Protein AF-A0A5K1EZD5-F1 (afdb_monomer_lite)

InterPro domains:
  IPR003656 Zinc finger, BED-type [PF02892] (12-42)
  IPR036236 Zinc finger C2H2 superfamily [SSF57667] (1-48)
  IPR053031 Cuticle-associated protein [PTHR34396] (10-104)

Radius of gyration: 23.56 Å; chains: 1; bounding box: 47×41×68 Å

Secondary structure (DSSP, 8-state):
-TTEEEEEETTEEEEEETTT--EEE--TTS-THHHHHHHHHHHHHHHHHS--EEEEEEEEETTEEEEEEEE--HHHHHHHHHHHHHHTT--GGGGGSTTHHHHHHHHHHS-----S--

Organism: NCBI:txid210225

Structure (mmCIF, N/CA/C/O backbone):
data_AF-A0A5K1EZD5-F1
#
_entry.id   AF-A0A5K1EZD5-F1
#
loop_
_atom_site.group_PDB
_atom_site.id
_atom_site.type_symbol
_atom_site.label_atom_id
_atom_site.label_alt_id
_atom_site.label_comp_id
_atom_site.label_asym_id
_atom_site.label_entity_id
_atom_site.label_seq_id
_atom_site.pdbx_PDB_ins_code
_atom_site.Cartn_x
_atom_site.Cartn_y
_atom_site.Cartn_z
_atom_site.occupancy
_atom_site.B_iso_or_equiv
_atom_site.auth_seq_id
_atom_site.auth_comp_id
_atom_site.auth_asym_id
_atom_site.auth_atom_id
_atom_site.pdbx_PDB_model_num
ATOM 1 N N . TRP A 1 1 ? -12.831 4.870 18.045 1.00 70.62 1 TRP A N 1
ATOM 2 C CA . TRP A 1 1 ? -13.999 3.973 17.934 1.00 70.62 1 TRP A CA 1
ATOM 3 C C . TRP A 1 1 ? -14.515 3.810 16.503 1.00 70.62 1 TRP A C 1
ATOM 5 O O . TRP A 1 1 ? -15.002 2.733 16.210 1.00 70.62 1 TRP A O 1
ATOM 15 N N . ILE A 1 2 ? -14.369 4.789 15.596 1.00 82.75 2 ILE A N 1
ATOM 16 C CA . ILE A 1 2 ? -14.853 4.701 14.196 1.00 82.75 2 ILE A CA 1
ATOM 17 C C . ILE A 1 2 ? -14.247 3.511 13.421 1.00 82.75 2 ILE A C 1
ATOM 19 O O . ILE A 1 2 ? -14.937 2.861 12.637 1.00 82.75 2 ILE A O 1
ATOM 23 N N . ASP A 1 3 ? -12.980 3.184 13.672 1.00 84.81 3 ASP A N 1
ATOM 24 C CA . ASP A 1 3 ? -12.241 2.095 13.010 1.00 84.81 3 ASP A CA 1
ATOM 25 C C . ASP A 1 3 ? -12.536 0.688 13.551 1.00 84.81 3 ASP A C 1
ATOM 27 O O . ASP A 1 3 ? -11.929 -0.290 13.108 1.00 84.81 3 ASP A O 1
ATOM 31 N N . PHE A 1 4 ? -13.458 0.572 14.507 1.00 87.25 4 PHE A N 1
ATOM 32 C CA . PHE A 1 4 ? -13.809 -0.691 15.145 1.00 87.25 4 PHE A CA 1
ATOM 33 C C . PHE A 1 4 ? -15.283 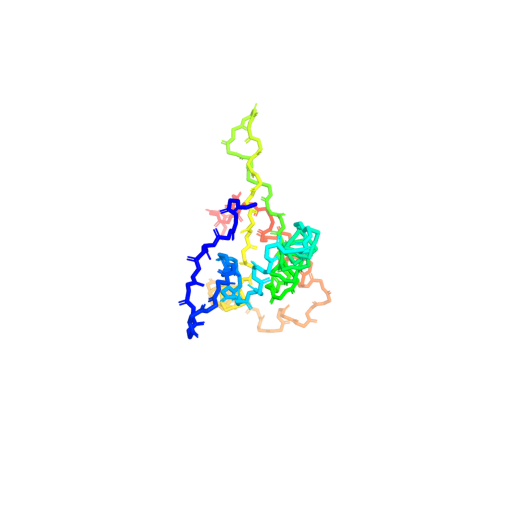-1.027 14.946 1.00 87.25 4 PHE A C 1
ATOM 35 O O . PHE A 1 4 ? -16.134 -0.147 14.827 1.00 87.25 4 PHE A O 1
ATOM 42 N N . ILE A 1 5 ? -15.573 -2.323 14.897 1.00 88.88 5 ILE A N 1
ATOM 43 C CA . ILE A 1 5 ? -16.920 -2.888 14.863 1.00 88.88 5 ILE A CA 1
ATOM 44 C C . ILE A 1 5 ? -17.085 -3.701 16.143 1.00 88.88 5 ILE A C 1
ATOM 46 O O . ILE A 1 5 ? -16.272 -4.585 16.408 1.00 88.88 5 ILE A O 1
ATOM 50 N N . LEU A 1 6 ? -18.113 -3.405 16.936 1.00 87.44 6 LEU A N 1
ATOM 51 C CA . LEU A 1 6 ? -18.455 -4.219 18.101 1.00 87.44 6 LEU A CA 1
ATOM 52 C C . LEU A 1 6 ? -18.990 -5.572 17.633 1.00 87.44 6 LEU A C 1
ATOM 54 O O . LEU A 1 6 ? -19.884 -5.640 16.791 1.00 87.44 6 LEU A O 1
ATOM 58 N N . VAL A 1 7 ? -18.404 -6.642 18.153 1.00 88.06 7 VAL A N 1
ATOM 59 C CA . VAL A 1 7 ? -18.796 -8.019 17.875 1.00 88.06 7 VAL A CA 1
ATOM 60 C C . VAL A 1 7 ? -18.866 -8.782 19.189 1.00 88.06 7 VAL A C 1
ATOM 62 O O . VAL A 1 7 ? -17.894 -8.822 19.938 1.00 88.06 7 VAL A O 1
ATOM 65 N N . THR A 1 8 ? -20.000 -9.414 19.463 1.00 85.56 8 THR A N 1
ATOM 66 C CA . THR A 1 8 ? -20.150 -10.284 20.631 1.00 85.56 8 THR A CA 1
ATOM 67 C C . THR A 1 8 ? -19.740 -11.700 20.241 1.00 85.56 8 THR A C 1
ATOM 69 O O . THR A 1 8 ? -20.201 -12.244 19.235 1.00 85.56 8 THR A O 1
ATOM 72 N N . TYR A 1 9 ? -18.844 -12.310 21.011 1.00 81.12 9 TYR A N 1
ATOM 73 C CA . TYR A 1 9 ? -18.380 -13.674 20.781 1.00 81.12 9 TYR A CA 1
ATOM 74 C C . TYR A 1 9 ? -18.376 -14.443 22.097 1.00 81.12 9 TYR A C 1
ATOM 76 O O . TYR A 1 9 ? -17.743 -14.024 23.057 1.00 81.12 9 TYR A O 1
ATOM 84 N N . LYS A 1 10 ? -19.090 -15.577 22.135 1.00 81.62 10 LYS A N 1
ATOM 85 C CA . LYS A 1 10 ? -19.241 -16.426 23.334 1.00 81.62 10 LYS A CA 1
ATOM 86 C C . LYS A 1 10 ? -19.734 -15.682 24.593 1.00 81.62 10 LYS A C 1
ATOM 88 O O . LYS A 1 10 ? -19.427 -16.093 25.702 1.00 81.62 10 LYS A O 1
ATOM 93 N N . GLY A 1 11 ? -20.533 -14.628 24.416 1.00 80.88 11 GLY A N 1
ATOM 94 C CA . GLY A 1 11 ? -21.096 -13.840 25.520 1.00 80.88 11 GLY A CA 1
ATOM 95 C C . GLY A 1 11 ? -20.203 -12.700 26.020 1.00 80.88 11 GLY A C 1
ATOM 96 O O . GLY A 1 11 ? -20.604 -11.997 26.938 1.00 80.88 11 GLY A O 1
ATOM 97 N N . GLU A 1 12 ? -19.036 -12.488 25.407 1.00 82.00 12 GLU A N 1
ATOM 98 C CA . GLU A 1 12 ? -18.137 -11.368 25.697 1.00 82.00 12 GLU A CA 1
ATOM 99 C C . GLU A 1 12 ? -18.087 -10.394 24.510 1.00 82.00 12 GLU A C 1
ATOM 101 O O . GLU A 1 12 ? -18.133 -10.809 23.345 1.00 82.00 12 GLU A O 1
ATOM 106 N N . ASP A 1 13 ? -17.977 -9.096 24.796 1.00 84.62 13 ASP A N 1
ATOM 107 C CA . ASP A 1 13 ? -17.913 -8.050 23.775 1.00 84.62 13 ASP A CA 1
ATOM 108 C C . ASP A 1 13 ? -16.475 -7.781 23.314 1.00 84.62 13 ASP A C 1
ATOM 110 O O . ASP A 1 13 ? -15.555 -7.525 24.096 1.00 84.62 13 ASP A O 1
ATOM 114 N N . PHE A 1 14 ? -16.282 -7.793 21.998 1.00 86.81 14 PHE A N 1
ATOM 115 C CA . PHE A 1 14 ? -15.010 -7.525 21.339 1.00 86.81 14 PHE A CA 1
ATOM 116 C C . PHE A 1 14 ? -15.132 -6.352 20.368 1.00 86.81 14 PHE A C 1
ATOM 118 O O . PHE A 1 14 ? -16.161 -6.122 19.739 1.00 86.81 14 PHE A O 1
ATOM 125 N N . ALA A 1 15 ? -14.031 -5.639 20.177 1.00 88.75 15 ALA A N 1
ATOM 126 C CA . ALA A 1 15 ? -13.839 -4.663 19.120 1.00 88.75 15 ALA A CA 1
ATOM 127 C C . ALA A 1 15 ? -13.057 -5.309 17.968 1.00 88.75 15 ALA A C 1
ATOM 129 O O . ALA A 1 15 ? -11.867 -5.596 18.083 1.00 88.75 15 ALA A O 1
ATOM 130 N N . LYS A 1 16 ? -13.714 -5.530 16.830 1.00 89.62 16 LYS A N 1
ATOM 131 C CA . LYS A 1 16 ? -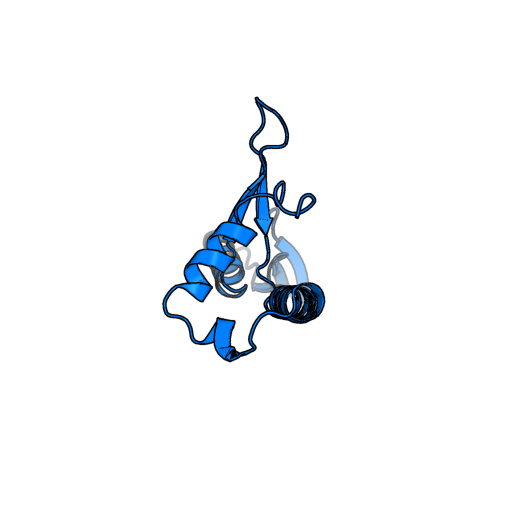13.080 -5.993 15.593 1.00 89.62 16 LYS A CA 1
ATOM 132 C C . LYS A 1 16 ? -12.516 -4.810 14.810 1.00 89.62 16 LYS A C 1
ATOM 134 O O . LYS A 1 16 ? -13.256 -3.891 14.466 1.00 89.62 16 LYS A O 1
ATOM 139 N N . CYS A 1 17 ? -11.224 -4.833 14.503 1.00 90.38 17 CYS A N 1
ATOM 140 C CA . CYS A 1 17 ? -10.571 -3.813 13.685 1.00 90.38 17 CYS A CA 1
ATOM 141 C C . CYS A 1 17 ? -11.020 -3.906 12.220 1.00 90.38 17 CYS A C 1
ATOM 143 O O . CYS A 1 17 ? -10.994 -4.987 11.631 1.00 90.38 17 CYS A O 1
ATOM 145 N N . LYS A 1 18 ? -11.386 -2.776 11.603 1.00 89.31 18 LYS A N 1
ATOM 146 C CA . LYS A 1 18 ? -11.755 -2.717 10.175 1.00 89.31 18 LYS A CA 1
ATOM 147 C C . LYS A 1 18 ? -10.561 -2.900 9.230 1.00 89.31 18 LYS A C 1
ATOM 149 O O . LYS A 1 18 ? -10.757 -3.337 8.103 1.00 89.31 18 LYS A O 1
ATOM 154 N N . HIS A 1 19 ? -9.347 -2.593 9.692 1.00 86.50 19 HIS A N 1
ATOM 155 C CA . HIS A 1 19 ? -8.133 -2.572 8.863 1.00 86.50 19 HIS A CA 1
ATOM 156 C C . HIS A 1 19 ? -7.455 -3.939 8.748 1.00 86.50 19 HIS A C 1
ATOM 158 O O . HIS A 1 19 ? -7.088 -4.352 7.655 1.00 86.50 19 HIS A O 1
ATOM 164 N N . CYS A 1 20 ? -7.307 -4.660 9.863 1.00 86.50 20 CYS A N 1
ATOM 165 C CA . CYS A 1 20 ? -6.681 -5.990 9.878 1.00 86.50 20 CYS A CA 1
ATOM 166 C C . CYS A 1 20 ? -7.652 -7.134 10.203 1.00 86.50 20 CYS A C 1
ATOM 168 O O . CYS A 1 20 ? -7.270 -8.297 10.122 1.00 86.50 20 CYS A O 1
ATOM 170 N N . GLY A 1 21 ? -8.891 -6.834 10.606 1.00 86.19 21 GLY A N 1
ATOM 171 C CA . GLY A 1 21 ? -9.877 -7.847 10.990 1.00 86.19 21 GLY A CA 1
ATOM 172 C C . GLY A 1 21 ? -9.665 -8.477 12.373 1.00 86.19 21 GLY A C 1
ATOM 173 O O . GLY A 1 21 ? -10.472 -9.322 12.767 1.00 86.19 21 GLY A O 1
ATOM 174 N N . GLU A 1 22 ? -8.625 -8.078 13.113 1.00 87.19 22 GLU A N 1
ATOM 175 C CA . GLU A 1 22 ? -8.297 -8.621 14.436 1.00 87.19 22 GLU A CA 1
ATOM 176 C C . GLU A 1 22 ? -9.369 -8.271 15.478 1.00 87.19 22 GLU A C 1
ATOM 178 O O . GLU A 1 22 ? -9.909 -7.162 15.487 1.00 87.19 22 GLU A O 1
ATOM 183 N N . ARG A 1 23 ? -9.690 -9.232 16.354 1.00 88.38 23 ARG A N 1
ATOM 184 C CA . ARG A 1 23 ? -10.649 -9.066 17.455 1.00 88.38 23 ARG A CA 1
ATOM 185 C C . ARG A 1 23 ? -9.894 -8.707 18.725 1.00 88.38 23 ARG A C 1
ATOM 187 O O . ARG A 1 23 ? -9.102 -9.505 19.214 1.00 88.38 23 ARG A O 1
ATOM 194 N N . LEU A 1 24 ? -10.172 -7.531 19.263 1.00 86.75 24 LEU A N 1
ATOM 195 C CA . LEU A 1 24 ? -9.581 -7.041 20.498 1.00 86.75 24 LEU A CA 1
ATOM 196 C C . LEU A 1 24 ? -10.637 -7.052 21.603 1.00 86.75 24 LEU A C 1
ATOM 198 O O . LEU A 1 24 ? -11.794 -6.730 21.348 1.00 86.75 24 LEU A O 1
ATOM 202 N N . ASN A 1 25 ? -10.268 -7.434 22.822 1.00 82.00 25 ASN A N 1
ATOM 203 C CA . ASN A 1 25 ? -11.221 -7.524 23.929 1.00 82.00 25 ASN A CA 1
ATOM 204 C C . ASN A 1 25 ? -11.683 -6.123 24.362 1.00 82.00 25 ASN A C 1
ATOM 206 O O . ASN A 1 25 ? -10.876 -5.334 24.849 1.00 82.00 25 ASN A O 1
ATOM 210 N N . ALA A 1 26 ? -12.974 -5.819 24.219 1.00 70.31 26 ALA A N 1
ATOM 211 C CA . ALA A 1 26 ? -13.562 -4.536 24.593 1.00 70.31 26 ALA A CA 1
ATOM 212 C C . ALA A 1 26 ? -14.006 -4.523 26.063 1.00 70.31 26 ALA A C 1
ATOM 214 O O . ALA A 1 26 ? -15.128 -4.135 26.373 1.00 70.31 26 ALA A O 1
ATOM 215 N N . SER A 1 27 ? -13.118 -4.931 26.976 1.00 66.06 27 SER A N 1
ATOM 216 C CA . SER A 1 27 ? -13.404 -4.887 28.409 1.00 66.06 27 SER A CA 1
ATOM 217 C C . SER A 1 27 ? -13.719 -3.453 28.840 1.00 66.06 27 SER A C 1
ATOM 219 O O . SER A 1 27 ? -12.887 -2.551 28.727 1.00 66.06 27 SER A O 1
ATOM 221 N N . SER A 1 28 ? -14.930 -3.254 29.354 1.00 60.09 28 SER A N 1
ATOM 222 C CA . SER A 1 28 ? -15.490 -1.972 29.790 1.00 60.09 28 SER A CA 1
ATOM 223 C C . SER A 1 28 ? -14.751 -1.331 30.976 1.00 60.09 28 SER A C 1
ATOM 225 O O . SER A 1 28 ? -14.996 -0.166 31.282 1.00 60.09 28 SER A O 1
ATOM 227 N N . GLY A 1 29 ? -13.822 -2.055 31.618 1.00 59.50 29 GLY A N 1
ATOM 228 C CA . GLY A 1 29 ? -13.013 -1.574 32.745 1.00 59.50 29 GLY A CA 1
ATOM 229 C C . GLY A 1 29 ? -11.655 -0.962 32.375 1.00 59.50 29 GLY A C 1
ATOM 230 O O . GLY A 1 29 ? -11.058 -0.270 33.197 1.00 59.50 29 GLY A O 1
ATOM 231 N N . HIS A 1 30 ? -11.157 -1.172 31.152 1.00 54.88 30 HIS A N 1
ATOM 232 C CA . HIS A 1 30 ? -9.871 -0.632 30.706 1.00 54.88 30 HIS A CA 1
ATOM 233 C C . HIS A 1 30 ? -10.081 0.390 29.587 1.00 54.88 30 HIS A C 1
ATOM 235 O O . HIS A 1 30 ? -10.735 0.118 28.586 1.00 54.88 30 HIS A O 1
ATOM 241 N N . GLY A 1 31 ? -9.524 1.593 29.760 1.00 61.84 31 GLY A N 1
ATOM 242 C CA . GLY A 1 31 ? -9.704 2.701 28.820 1.00 61.84 31 GLY A CA 1
ATOM 243 C C . GLY A 1 31 ? -9.308 2.382 27.368 1.00 61.84 31 GLY A C 1
ATOM 244 O O . GLY A 1 31 ? -8.624 1.409 27.059 1.00 61.84 31 GLY A O 1
ATOM 245 N N . THR A 1 32 ? -9.669 3.277 26.448 1.00 71.31 32 THR A N 1
ATOM 246 C CA . THR A 1 32 ? -9.520 3.120 24.983 1.00 71.31 32 THR A CA 1
ATOM 247 C C . THR A 1 32 ? -8.073 3.119 24.459 1.00 71.31 32 THR A C 1
ATOM 249 O O . THR A 1 32 ? -7.838 3.038 23.249 1.00 71.31 32 THR A O 1
ATOM 252 N N . SER A 1 33 ? -7.089 3.200 25.360 1.00 79.12 33 SER A N 1
ATOM 253 C CA . SER A 1 33 ? -5.657 3.303 25.056 1.00 79.12 33 SER A CA 1
ATOM 254 C C . SER A 1 33 ? -5.151 2.130 24.211 1.00 79.12 33 SER A C 1
ATOM 256 O O . SER A 1 33 ? -4.436 2.337 23.226 1.00 79.12 33 SER A O 1
ATOM 258 N N . TYR A 1 34 ? -5.575 0.901 24.528 1.00 83.31 34 TYR A N 1
ATOM 259 C CA . TYR A 1 34 ? -5.101 -0.283 23.811 1.00 83.31 34 TYR A CA 1
ATOM 260 C C . TYR A 1 34 ? -5.596 -0.301 22.350 1.00 83.31 34 TYR A C 1
ATOM 262 O O . TYR A 1 34 ? -4.818 -0.610 21.446 1.00 83.31 34 TYR A O 1
ATOM 270 N N . LEU A 1 35 ? -6.850 0.106 22.097 1.00 86.19 35 LEU A N 1
ATOM 271 C CA . LEU A 1 35 ? -7.414 0.196 20.744 1.00 86.19 35 LEU A CA 1
ATOM 272 C C . LEU A 1 35 ? -6.680 1.260 19.924 1.00 86.19 35 LEU A C 1
ATOM 274 O O . LEU A 1 35 ? -6.359 1.052 18.755 1.00 86.19 35 LEU A O 1
ATOM 278 N N . SER A 1 36 ? -6.391 2.404 20.549 1.00 84.69 36 SER A N 1
ATOM 279 C CA . SER A 1 36 ? -5.665 3.505 19.912 1.00 84.69 36 SER A CA 1
ATOM 280 C C . SER A 1 36 ? -4.246 3.088 19.514 1.00 84.69 36 SER A C 1
ATOM 282 O O . SER A 1 36 ? -3.813 3.326 18.383 1.00 84.69 36 SER A O 1
ATOM 284 N N . ARG A 1 37 ? -3.530 2.385 20.405 1.00 87.75 37 ARG A N 1
ATOM 285 C CA . ARG A 1 37 ? -2.207 1.820 20.100 1.00 87.75 37 ARG A CA 1
ATOM 286 C C . ARG A 1 37 ? -2.279 0.800 18.965 1.00 87.75 37 ARG A C 1
ATOM 288 O O . ARG A 1 37 ? -1.418 0.829 18.084 1.00 87.75 37 ARG A O 1
ATOM 295 N N . HIS A 1 38 ? -3.300 -0.057 18.969 1.00 89.81 38 HIS A N 1
ATOM 296 C CA . HIS A 1 38 ? -3.517 -1.014 17.892 1.00 89.81 38 HIS A CA 1
ATOM 297 C C . HIS A 1 38 ? -3.673 -0.303 16.543 1.00 89.81 38 HIS A C 1
ATOM 299 O O . HIS A 1 38 ? -2.945 -0.652 15.625 1.00 89.81 38 HIS A O 1
ATOM 305 N N . ILE A 1 39 ? -4.527 0.725 16.418 1.00 88.62 39 ILE A N 1
ATOM 306 C CA . ILE A 1 39 ? -4.707 1.459 15.146 1.00 88.62 39 ILE A CA 1
ATOM 307 C C . ILE A 1 39 ? -3.369 1.988 14.621 1.00 88.62 39 ILE A C 1
ATOM 309 O O . ILE A 1 39 ? -3.032 1.761 13.459 1.00 88.62 39 ILE A O 1
ATOM 313 N N . LYS A 1 40 ? -2.587 2.663 15.475 1.00 87.38 40 LYS A N 1
ATOM 314 C CA . LYS A 1 40 ? -1.297 3.247 15.072 1.00 87.38 40 LYS A CA 1
ATOM 315 C C . LYS A 1 40 ? -0.339 2.187 14.529 1.00 87.38 40 LYS A C 1
ATOM 317 O O . LYS A 1 40 ? 0.280 2.384 13.485 1.00 87.38 40 LYS A O 1
ATOM 322 N N . SER A 1 41 ? -0.230 1.055 15.223 1.00 86.44 41 SER A N 1
ATOM 323 C CA . SER A 1 41 ? 0.639 -0.043 14.797 1.00 86.44 41 SER A CA 1
ATOM 324 C C . SER A 1 41 ? 0.091 -0.774 13.571 1.00 86.44 41 SER A C 1
ATOM 326 O O . SER A 1 41 ? 0.865 -1.099 12.680 1.00 86.44 41 SER A O 1
ATOM 328 N N . CYS A 1 42 ? -1.220 -0.994 13.502 1.00 86.62 42 CYS A N 1
ATOM 329 C CA . CYS A 1 42 ? -1.908 -1.685 12.416 1.00 86.62 42 CYS A CA 1
ATOM 330 C C . CYS A 1 42 ? -1.766 -0.932 11.087 1.00 86.62 42 CYS A C 1
ATOM 332 O O . CYS A 1 42 ? -1.369 -1.525 10.088 1.00 86.62 42 CYS A O 1
ATOM 334 N N . LEU A 1 43 ? -1.985 0.387 11.088 1.00 83.31 43 LEU A N 1
ATOM 335 C CA . LEU A 1 43 ? -1.787 1.233 9.907 1.00 83.31 43 LEU A CA 1
ATOM 336 C C . LEU A 1 43 ? -0.320 1.257 9.468 1.00 83.31 43 LEU A C 1
ATOM 338 O O . LEU A 1 43 ? -0.028 1.065 8.291 1.00 83.31 43 LEU A O 1
ATOM 342 N N . SER A 1 44 ? 0.610 1.432 10.412 1.00 79.88 44 SER A N 1
ATOM 343 C CA . SER A 1 44 ? 2.048 1.389 10.114 1.00 79.88 44 SER A CA 1
ATOM 344 C C . SER A 1 44 ? 2.458 0.040 9.518 1.00 79.88 44 SER A C 1
ATOM 346 O O . SER A 1 44 ? 3.191 -0.023 8.531 1.00 79.88 44 SER A O 1
ATOM 348 N N . ARG A 1 45 ? 1.925 -1.056 10.062 1.00 79.06 45 ARG A N 1
ATOM 349 C CA . ARG A 1 45 ? 2.164 -2.406 9.564 1.00 79.06 45 ARG A CA 1
ATOM 350 C C . ARG A 1 45 ? 1.587 -2.596 8.159 1.00 79.06 45 ARG A C 1
ATOM 352 O O . ARG A 1 45 ? 2.315 -3.049 7.294 1.00 79.06 45 ARG A O 1
ATOM 359 N N . GLN A 1 46 ? 0.367 -2.142 7.877 1.00 71.81 46 GLN A N 1
ATOM 360 C CA . GLN A 1 46 ? -0.222 -2.174 6.528 1.00 71.81 46 GLN A CA 1
ATOM 361 C C . GLN A 1 46 ? 0.575 -1.370 5.487 1.00 71.81 46 GLN A C 1
ATOM 363 O O . GLN A 1 46 ? 0.700 -1.791 4.334 1.00 71.81 46 GLN A O 1
ATOM 368 N N . ILE A 1 47 ? 1.135 -0.225 5.886 1.00 67.69 47 ILE A N 1
ATOM 369 C CA . ILE A 1 47 ? 2.003 0.586 5.021 1.00 67.69 47 ILE A CA 1
ATOM 370 C C . ILE A 1 47 ? 3.291 -0.179 4.686 1.00 67.69 47 ILE A C 1
ATOM 372 O O . ILE A 1 47 ? 3.706 -0.190 3.530 1.00 67.69 47 ILE A O 1
ATOM 376 N N . ASN A 1 48 ? 3.893 -0.847 5.673 1.00 62.84 48 ASN A N 1
ATOM 377 C CA . ASN A 1 48 ? 5.168 -1.550 5.509 1.00 62.84 48 ASN A CA 1
ATOM 378 C C . ASN A 1 48 ? 5.032 -2.954 4.889 1.00 62.84 48 ASN A C 1
ATOM 380 O O . ASN A 1 48 ? 5.902 -3.380 4.135 1.00 62.84 48 ASN A O 1
ATOM 384 N N . GLU A 1 49 ? 3.942 -3.676 5.161 1.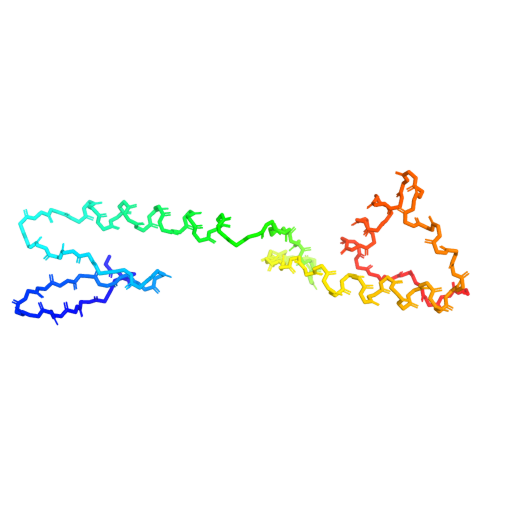00 62.00 49 GLU A N 1
ATOM 385 C CA . GLU A 1 49 ? 3.675 -5.013 4.608 1.00 62.00 49 GLU A CA 1
ATOM 386 C C . GLU A 1 49 ? 3.358 -4.968 3.109 1.00 62.00 49 GLU A C 1
ATOM 388 O O . GLU A 1 49 ? 3.587 -5.933 2.377 1.00 62.00 49 GLU A O 1
ATOM 393 N N . GLY A 1 50 ? 2.867 -3.832 2.614 1.00 55.09 50 GLY A N 1
ATOM 394 C CA . GLY A 1 50 ? 2.642 -3.617 1.196 1.00 55.09 50 GLY A CA 1
ATOM 395 C C . GLY A 1 50 ? 3.824 -2.930 0.532 1.00 55.09 50 GLY A C 1
ATOM 396 O O . GLY A 1 50 ? 3.702 -1.732 0.315 1.00 55.09 50 GLY A O 1
ATOM 397 N N . LYS A 1 51 ? 4.882 -3.697 0.205 1.00 55.94 51 LYS A N 1
ATOM 398 C CA . LYS A 1 51 ? 5.917 -3.492 -0.846 1.00 55.94 51 LYS A CA 1
ATOM 399 C C . LYS A 1 51 ? 6.150 -2.045 -1.313 1.00 55.94 51 LYS A C 1
ATOM 401 O O . LYS A 1 51 ? 5.211 -1.425 -1.790 1.00 55.94 51 LYS A O 1
ATOM 406 N N . GLN A 1 52 ? 7.415 -1.594 -1.325 1.00 52.97 52 GLN A N 1
ATOM 407 C CA . GLN A 1 52 ? 7.904 -0.315 -1.887 1.00 52.97 52 GLN A CA 1
ATOM 408 C C . GLN A 1 52 ? 6.890 0.385 -2.812 1.00 52.97 52 GLN A C 1
ATOM 410 O O . GLN A 1 52 ? 6.735 0.031 -3.982 1.00 52.97 52 GLN A O 1
ATOM 415 N N . ARG A 1 53 ? 6.172 1.363 -2.255 1.00 54.72 53 ARG A N 1
ATOM 416 C CA . ARG A 1 53 ? 5.211 2.190 -2.984 1.00 54.72 53 ARG A CA 1
ATOM 417 C C . ARG A 1 53 ? 5.930 3.468 -3.377 1.00 54.72 53 ARG A C 1
ATOM 419 O O . ARG A 1 53 ? 6.376 4.207 -2.502 1.00 54.72 53 ARG A O 1
ATOM 426 N N . THR A 1 54 ? 6.071 3.714 -4.673 1.00 53.81 54 THR A N 1
ATOM 427 C CA . THR A 1 54 ? 6.593 4.994 -5.150 1.00 53.81 54 THR A CA 1
ATOM 428 C C . THR A 1 54 ? 5.451 5.999 -5.102 1.00 53.81 54 THR A C 1
ATOM 430 O O . THR A 1 54 ? 4.391 5.780 -5.689 1.00 53.81 54 THR A O 1
ATOM 433 N N . LEU A 1 55 ? 5.645 7.089 -4.364 1.00 52.84 55 LEU A N 1
ATOM 434 C CA . LEU A 1 55 ? 4.725 8.221 -4.379 1.00 52.84 55 LEU A CA 1
ATOM 435 C C . LEU A 1 55 ? 4.863 8.904 -5.743 1.00 52.84 55 LEU A C 1
ATOM 437 O O . LEU A 1 55 ? 5.916 9.466 -6.035 1.00 52.84 55 LEU A O 1
ATOM 441 N N . ALA A 1 56 ? 3.830 8.823 -6.582 1.00 54.31 56 ALA A N 1
ATOM 442 C CA . ALA A 1 56 ? 3.796 9.542 -7.847 1.00 54.31 56 ALA A CA 1
ATOM 443 C C . ALA A 1 56 ? 2.937 10.795 -7.675 1.00 54.31 56 ALA A C 1
ATOM 445 O O . ALA A 1 56 ? 1.760 10.722 -7.301 1.00 54.31 56 ALA A O 1
ATOM 446 N N . LEU A 1 57 ? 3.536 11.953 -7.935 1.00 49.31 57 LEU A N 1
ATOM 447 C CA . LEU A 1 57 ? 2.820 13.216 -7.966 1.00 49.31 57 LEU A CA 1
ATOM 448 C C . LEU A 1 57 ? 2.197 13.361 -9.356 1.00 49.31 57 LEU A C 1
ATOM 450 O O . LEU A 1 57 ? 2.897 13.640 -10.324 1.00 49.31 57 LEU A O 1
ATOM 454 N N . ALA A 1 58 ? 0.891 13.132 -9.460 1.00 51.34 58 ALA A N 1
ATOM 455 C CA . ALA A 1 58 ? 0.159 13.386 -10.689 1.00 51.34 58 ALA A CA 1
ATOM 456 C C . ALA A 1 58 ? -0.314 14.845 -10.658 1.00 51.34 58 ALA A C 1
ATOM 458 O O . ALA A 1 58 ? -1.254 15.198 -9.935 1.00 51.34 58 ALA A O 1
ATOM 459 N N . VAL A 1 59 ? 0.382 15.703 -11.404 1.00 50.81 59 VAL A N 1
ATOM 460 C CA . VAL A 1 59 ? -0.068 17.068 -11.695 1.00 50.81 59 VAL A CA 1
ATOM 461 C C . VAL A 1 59 ? -0.994 16.965 -12.898 1.00 50.81 59 VAL A C 1
ATOM 463 O O . VAL A 1 59 ? -0.526 16.838 -14.024 1.00 50.81 59 VAL A O 1
ATOM 466 N N . ASN A 1 60 ? -2.301 16.945 -12.647 1.00 53.59 60 ASN A N 1
ATOM 467 C CA . ASN A 1 60 ? -3.296 16.914 -13.722 1.00 53.59 60 ASN A CA 1
ATOM 468 C C . ASN A 1 60 ? -3.747 18.330 -14.136 1.00 53.59 60 ASN A C 1
ATOM 470 O O . ASN A 1 60 ? -4.321 18.473 -15.203 1.00 53.59 60 ASN A O 1
ATOM 474 N N . ASP A 1 61 ? -3.429 19.369 -13.350 1.00 47.22 61 ASP A N 1
ATOM 475 C CA . ASP A 1 61 ? -3.788 20.770 -13.625 1.00 47.22 61 ASP A CA 1
ATOM 476 C C . ASP A 1 61 ? -2.811 21.737 -12.911 1.00 47.22 61 ASP A C 1
ATOM 478 O O . ASP A 1 61 ? -2.289 21.374 -11.846 1.00 47.22 61 ASP A O 1
ATOM 482 N N . PRO A 1 62 ? -2.580 22.972 -13.414 1.00 50.66 62 PRO A N 1
ATOM 483 C CA . PRO A 1 62 ? -1.713 23.996 -12.807 1.00 50.66 62 PRO A CA 1
ATOM 484 C C . PRO A 1 62 ? -2.289 24.619 -11.513 1.00 50.66 62 PRO A C 1
ATOM 486 O O . PRO A 1 62 ? -2.302 25.833 -11.328 1.00 50.66 62 PRO A O 1
ATOM 489 N N . GLY A 1 63 ? -2.751 23.782 -10.585 1.00 55.12 63 GLY A N 1
ATOM 490 C CA . GLY A 1 63 ? -3.283 24.202 -9.286 1.00 55.12 63 GLY A CA 1
ATOM 491 C C . GLY A 1 63 ? -3.638 23.065 -8.323 1.00 55.12 63 GLY A C 1
ATOM 492 O O . GLY A 1 63 ? -3.811 23.321 -7.134 1.00 55.12 63 GLY A O 1
ATOM 493 N N . ALA A 1 64 ? -3.701 21.811 -8.787 1.00 48.03 64 ALA A N 1
ATOM 494 C CA . ALA A 1 64 ? -4.028 20.660 -7.947 1.00 48.03 64 ALA A CA 1
ATOM 495 C C . ALA A 1 64 ? -3.042 19.509 -8.191 1.00 48.03 64 ALA A C 1
ATOM 497 O O . ALA A 1 64 ? -3.189 18.705 -9.113 1.00 48.03 64 ALA A O 1
ATOM 498 N N . ALA A 1 65 ? -2.019 19.419 -7.340 1.00 52.59 65 ALA A N 1
ATOM 499 C CA . ALA A 1 65 ? -1.150 18.252 -7.298 1.00 52.59 65 ALA A CA 1
ATOM 500 C C . ALA A 1 65 ? -1.866 17.130 -6.533 1.00 52.59 65 ALA A C 1
ATOM 502 O O . ALA A 1 65 ? -2.040 17.199 -5.316 1.00 52.59 65 ALA A O 1
ATOM 503 N N . SER A 1 66 ? -2.296 16.093 -7.250 1.00 49.66 66 SER A N 1
ATOM 504 C CA . SER A 1 66 ? -2.866 14.892 -6.639 1.00 49.66 66 SER A CA 1
ATOM 505 C C . SER A 1 66 ? -1.752 13.877 -6.380 1.00 49.66 66 SER A C 1
ATOM 507 O O . SER A 1 66 ? -1.046 13.452 -7.296 1.00 49.66 66 SER A O 1
ATOM 509 N N . VAL A 1 67 ? -1.549 13.499 -5.116 1.00 53.19 67 VAL A N 1
ATOM 510 C CA . VAL A 1 67 ? -0.596 12.440 -4.752 1.00 53.19 67 VAL A CA 1
ATOM 511 C C . VAL A 1 67 ? -1.302 11.103 -4.929 1.00 53.19 67 VAL A C 1
ATOM 513 O O . VAL A 1 67 ? -2.226 10.787 -4.180 1.00 53.19 67 VAL A O 1
ATOM 516 N N . SER A 1 68 ? -0.870 10.311 -5.908 1.00 54.84 68 SER A N 1
ATOM 517 C CA . SER A 1 68 ? -1.385 8.957 -6.106 1.00 54.84 68 SER A CA 1
ATOM 518 C C . SER A 1 68 ? -0.338 7.932 -5.671 1.00 54.84 68 SER A C 1
ATOM 520 O O . SER A 1 68 ? 0.851 8.028 -5.982 1.00 54.84 68 SER A O 1
ATOM 522 N N . ILE A 1 69 ? -0.778 6.949 -4.889 1.00 54.62 69 ILE A N 1
ATOM 523 C CA . ILE A 1 69 ? 0.076 5.851 -4.442 1.00 54.62 69 ILE A CA 1
ATOM 524 C C . ILE A 1 69 ? 0.085 4.818 -5.564 1.00 54.62 69 ILE A C 1
ATOM 526 O O . ILE A 1 69 ? -0.854 4.031 -5.691 1.00 54.62 69 ILE A O 1
ATOM 530 N N . GLN A 1 70 ? 1.134 4.820 -6.383 1.00 57.28 70 GLN A N 1
ATOM 531 C CA . GLN A 1 70 ? 1.271 3.832 -7.444 1.00 57.28 70 GLN A CA 1
ATOM 532 C C . GLN A 1 70 ? 1.960 2.580 -6.912 1.00 57.28 70 GLN A C 1
ATOM 534 O O . GLN A 1 70 ? 3.040 2.615 -6.314 1.00 57.28 70 GLN A O 1
ATOM 539 N N . LYS A 1 71 ? 1.291 1.443 -7.103 1.00 58.44 71 LYS A N 1
ATOM 540 C CA . LYS A 1 71 ? 1.846 0.138 -6.769 1.00 58.44 71 LYS A CA 1
ATOM 541 C C . LYS A 1 71 ? 2.850 -0.226 -7.857 1.00 58.44 71 LYS A C 1
ATOM 543 O O . LYS A 1 71 ? 2.471 -0.398 -9.010 1.00 58.44 71 LYS A O 1
ATOM 548 N N . PHE A 1 72 ? 4.120 -0.342 -7.485 1.00 65.56 72 PHE A N 1
ATOM 549 C CA . PHE A 1 72 ? 5.160 -0.801 -8.396 1.00 65.56 72 PHE A CA 1
ATOM 550 C C . PHE A 1 72 ? 4.902 -2.268 -8.764 1.00 65.56 72 PHE A C 1
ATOM 552 O O . PHE A 1 72 ? 5.006 -3.154 -7.910 1.00 65.56 72 PHE A O 1
ATOM 559 N N . ASP A 1 73 ? 4.534 -2.511 -10.020 1.00 68.62 73 ASP A N 1
ATOM 560 C CA . ASP A 1 73 ? 4.263 -3.845 -10.544 1.00 68.62 73 ASP A CA 1
ATOM 561 C C . ASP A 1 73 ? 5.383 -4.294 -11.488 1.00 68.62 73 ASP A C 1
ATOM 563 O O . ASP A 1 73 ? 5.562 -3.782 -12.596 1.00 68.62 73 ASP A O 1
ATOM 567 N N . MET A 1 74 ? 6.176 -5.254 -11.016 1.00 68.88 74 MET A N 1
ATOM 568 C CA . MET A 1 74 ? 7.366 -5.726 -11.722 1.00 68.88 74 MET A CA 1
ATOM 569 C C . MET A 1 74 ? 7.015 -6.481 -13.013 1.00 68.88 74 MET A C 1
ATOM 571 O O . MET A 1 74 ? 7.765 -6.413 -13.985 1.00 68.88 74 MET A O 1
ATOM 575 N N . GLU A 1 75 ? 5.874 -7.175 -13.045 1.00 76.31 75 GLU A N 1
ATOM 576 C CA . GLU A 1 75 ? 5.413 -7.919 -14.222 1.00 76.31 75 GLU A CA 1
ATOM 577 C C . GLU A 1 75 ? 5.028 -6.972 -15.362 1.00 76.31 75 GLU A C 1
ATOM 579 O O . GLU A 1 75 ? 5.410 -7.191 -16.514 1.00 76.31 75 GLU A O 1
ATOM 584 N N . SER A 1 76 ? 4.351 -5.873 -15.030 1.00 76.31 76 SER A N 1
ATOM 585 C CA . SER A 1 76 ? 3.982 -4.821 -15.978 1.00 76.31 76 SER A CA 1
ATOM 586 C C . SER A 1 76 ? 5.213 -4.171 -16.611 1.00 76.31 76 SER A C 1
ATOM 588 O O . SER A 1 76 ? 5.277 -4.025 -17.833 1.00 76.31 76 SER A O 1
ATOM 590 N N . ILE A 1 77 ? 6.232 -3.864 -15.802 1.00 77.25 77 ILE A N 1
ATOM 591 C CA . ILE A 1 77 ? 7.505 -3.314 -16.292 1.00 77.25 77 ILE A CA 1
ATOM 592 C C . ILE A 1 77 ? 8.211 -4.325 -17.192 1.00 77.25 77 ILE A C 1
ATOM 594 O O . ILE A 1 77 ? 8.643 -3.972 -18.286 1.00 77.25 77 ILE A O 1
ATOM 598 N N . ARG A 1 78 ? 8.279 -5.598 -16.783 1.00 81.56 78 ARG A N 1
ATOM 599 C CA . ARG A 1 78 ? 8.894 -6.657 -17.592 1.00 81.56 78 ARG A CA 1
ATOM 600 C C . ARG A 1 78 ? 8.213 -6.791 -18.952 1.00 81.56 78 ARG A C 1
ATOM 602 O O . ARG A 1 78 ? 8.897 -6.888 -19.965 1.00 81.56 78 ARG A O 1
ATOM 609 N N . LYS A 1 79 ? 6.880 -6.754 -18.988 1.00 83.69 79 LYS A N 1
ATOM 610 C CA . LYS A 1 79 ? 6.104 -6.834 -20.231 1.00 83.69 79 LYS A CA 1
ATOM 611 C C . LYS A 1 79 ? 6.360 -5.636 -21.146 1.00 83.69 79 LYS A C 1
ATOM 613 O O . LYS A 1 79 ? 6.503 -5.827 -22.351 1.00 83.69 79 LYS A O 1
ATOM 618 N N . LEU A 1 80 ? 6.416 -4.423 -20.592 1.00 80.88 80 LEU A N 1
ATOM 619 C CA . LEU A 1 80 ? 6.719 -3.211 -21.357 1.00 80.88 80 LEU A CA 1
ATOM 620 C C . LEU A 1 80 ? 8.137 -3.267 -21.936 1.00 80.88 80 LEU A C 1
ATOM 622 O O . LEU A 1 80 ? 8.315 -3.068 -23.132 1.00 80.88 80 LEU A O 1
ATOM 626 N N . MET A 1 81 ? 9.112 -3.654 -21.114 1.00 78.31 81 MET A N 1
ATOM 627 C CA . MET A 1 81 ? 10.500 -3.862 -21.529 1.00 78.31 81 MET A CA 1
ATOM 628 C C . MET A 1 81 ? 10.608 -4.856 -22.686 1.00 78.31 81 MET A C 1
ATOM 630 O O . MET A 1 81 ? 11.242 -4.558 -23.694 1.00 78.31 81 MET A O 1
ATOM 634 N N . SER A 1 82 ? 9.949 -6.015 -22.583 1.00 82.19 82 SER A N 1
ATOM 635 C CA . SER A 1 82 ? 9.940 -7.011 -23.659 1.00 82.19 82 SER A CA 1
ATOM 636 C C . SER A 1 82 ? 9.353 -6.458 -24.957 1.00 82.19 82 SER A C 1
ATOM 638 O O . SER A 1 82 ? 9.894 -6.728 -26.024 1.00 82.19 82 SER A O 1
ATOM 640 N N . LYS A 1 83 ? 8.283 -5.656 -24.883 1.00 83.75 83 LYS A N 1
ATOM 641 C CA . LYS A 1 83 ? 7.710 -5.005 -26.068 1.00 83.75 83 LYS A CA 1
ATOM 642 C C . LYS A 1 83 ? 8.673 -3.999 -26.694 1.00 83.75 83 LYS A C 1
ATOM 644 O O . LYS A 1 83 ? 8.830 -4.031 -27.905 1.00 83.75 83 LYS A O 1
ATOM 649 N N . CYS A 1 84 ? 9.331 -3.155 -25.898 1.00 78.81 84 CYS A N 1
ATOM 650 C CA . CYS A 1 84 ? 10.303 -2.182 -26.407 1.00 78.81 84 CYS A CA 1
ATOM 651 C C . CYS A 1 84 ? 11.491 -2.867 -27.087 1.00 78.81 84 CYS A C 1
ATOM 653 O O . CYS A 1 84 ? 11.912 -2.436 -28.154 1.00 78.81 84 CYS A O 1
ATOM 655 N N . VAL A 1 85 ? 11.998 -3.954 -26.495 1.00 83.69 85 VAL A N 1
ATOM 656 C CA . VAL A 1 85 ? 13.103 -4.729 -27.074 1.00 83.69 85 VAL A CA 1
ATOM 657 C C . VAL A 1 85 ? 12.732 -5.295 -28.443 1.00 83.69 85 VAL A C 1
ATOM 659 O O . VAL A 1 85 ? 13.529 -5.203 -29.367 1.00 83.69 85 VAL A O 1
ATOM 662 N N . ILE A 1 86 ? 11.515 -5.828 -28.585 1.00 85.81 86 ILE A N 1
ATOM 663 C CA . ILE A 1 86 ? 11.027 -6.386 -29.854 1.00 85.81 86 ILE A CA 1
ATOM 664 C C . ILE A 1 86 ? 10.738 -5.278 -30.877 1.00 85.81 86 ILE A C 1
ATOM 666 O O . ILE A 1 86 ? 11.113 -5.415 -32.033 1.00 85.81 86 ILE A O 1
ATOM 670 N N . ALA A 1 87 ? 10.072 -4.194 -30.467 1.00 82.94 87 ALA A N 1
ATOM 671 C CA . ALA A 1 87 ? 9.631 -3.131 -31.370 1.00 82.94 87 ALA A CA 1
ATOM 672 C C . ALA A 1 87 ? 10.787 -2.304 -31.950 1.00 82.94 87 ALA A C 1
ATOM 674 O O . ALA A 1 87 ? 10.697 -1.867 -33.090 1.00 82.94 87 ALA A O 1
ATOM 675 N N . HIS A 1 88 ? 11.856 -2.100 -31.176 1.00 80.69 88 HIS A N 1
ATOM 676 C CA . HIS A 1 88 ? 13.007 -1.281 -31.574 1.00 80.69 88 HIS A CA 1
ATOM 677 C C . HIS A 1 88 ? 14.281 -2.103 -31.811 1.00 80.69 88 HIS A C 1
ATOM 679 O O . HIS A 1 88 ? 15.370 -1.535 -31.838 1.00 80.69 88 HIS A O 1
ATOM 685 N N . GLU A 1 89 ? 14.159 -3.432 -31.912 1.00 82.88 89 GLU A N 1
ATOM 686 C CA . GLU A 1 89 ? 15.278 -4.352 -32.173 1.00 82.88 89 GLU A CA 1
ATOM 687 C C . GLU A 1 89 ? 16.477 -4.129 -31.229 1.00 82.88 89 GLU A C 1
ATOM 689 O O . GLU A 1 89 ? 17.646 -4.246 -31.606 1.00 82.88 89 GLU A O 1
ATOM 694 N N . LEU A 1 90 ? 16.191 -3.782 -29.968 1.00 81.00 90 LEU A N 1
ATOM 695 C CA . LEU A 1 90 ? 17.231 -3.478 -28.991 1.00 81.00 90 LEU A CA 1
ATOM 696 C C . LEU A 1 90 ? 18.000 -4.759 -28.634 1.00 81.00 90 LEU A C 1
ATOM 698 O O . LEU A 1 90 ? 17.404 -5.830 -28.490 1.00 81.00 90 LEU A O 1
ATOM 702 N N . PRO A 1 91 ? 19.320 -4.674 -28.408 1.00 80.81 91 PRO A N 1
ATOM 703 C CA . PRO A 1 91 ? 20.097 -5.835 -28.009 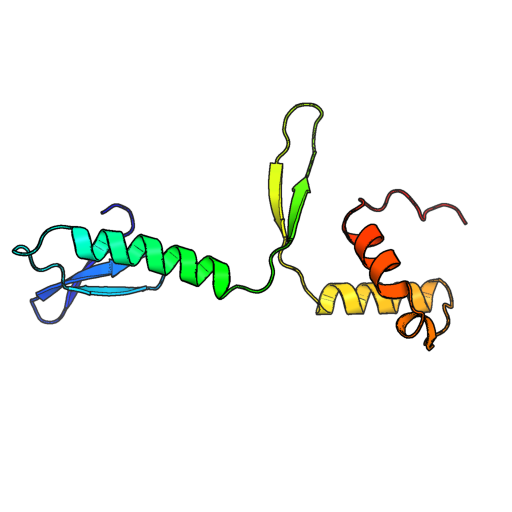1.00 80.81 91 PRO A CA 1
ATOM 704 C C . PRO A 1 91 ? 19.630 -6.350 -26.642 1.00 80.81 91 PRO A C 1
ATOM 706 O O . PRO A 1 91 ? 19.457 -5.577 -25.702 1.00 80.81 91 PRO A O 1
ATOM 709 N N . PHE A 1 92 ? 19.505 -7.670 -26.485 1.00 76.62 92 PHE A N 1
ATOM 710 C CA . PHE A 1 92 ? 19.104 -8.295 -25.212 1.00 76.62 92 PHE A CA 1
ATOM 711 C C . PHE A 1 92 ? 20.070 -7.994 -24.045 1.00 76.62 92 PHE A C 1
ATOM 713 O O . PHE A 1 92 ? 19.654 -7.989 -22.888 1.00 76.62 92 PHE A O 1
ATOM 720 N N . ASN A 1 93 ? 21.325 -7.652 -24.359 1.00 79.31 93 ASN A N 1
ATOM 721 C CA . ASN A 1 93 ? 22.347 -7.126 -23.441 1.00 79.31 93 ASN A CA 1
ATOM 722 C C . ASN A 1 93 ? 21.940 -5.776 -22.811 1.00 79.31 93 ASN A C 1
ATOM 724 O O . ASN A 1 93 ? 22.524 -5.357 -21.824 1.00 79.31 93 ASN A O 1
ATOM 728 N N . LEU A 1 94 ? 20.899 -5.082 -23.289 1.00 75.69 94 LEU A N 1
ATOM 729 C CA . LEU A 1 94 ? 20.475 -3.786 -22.740 1.00 75.69 94 LEU A CA 1
ATOM 730 C C . LEU A 1 94 ? 20.347 -3.781 -21.201 1.00 75.69 94 LEU A C 1
ATOM 732 O O . LEU A 1 94 ? 20.675 -2.786 -20.559 1.00 75.69 94 LEU A O 1
ATOM 736 N N . ALA A 1 95 ? 19.933 -4.903 -20.606 1.00 70.56 95 ALA A N 1
ATOM 737 C CA . ALA A 1 95 ? 19.810 -5.076 -19.158 1.00 70.56 95 ALA A CA 1
ATOM 738 C C . ALA A 1 95 ? 21.149 -5.208 -18.395 1.00 70.56 95 ALA A C 1
ATOM 740 O O . ALA A 1 95 ? 21.163 -5.112 -17.173 1.00 70.56 95 ALA A O 1
ATOM 741 N N . GLU A 1 96 ? 22.276 -5.420 -19.070 1.00 77.00 96 GLU A N 1
ATOM 742 C CA . GLU A 1 96 ? 23.605 -5.539 -18.454 1.00 77.00 96 GLU A CA 1
ATOM 743 C C . GLU A 1 96 ? 24.361 -4.199 -18.444 1.00 77.00 96 GLU A C 1
ATOM 745 O O . GLU A 1 96 ? 25.318 -4.018 -17.687 1.00 77.00 96 GLU A O 1
ATOM 750 N N . TYR A 1 97 ? 23.909 -3.205 -19.221 1.00 78.69 97 TYR A N 1
ATOM 751 C CA . TYR A 1 97 ? 24.551 -1.890 -19.268 1.00 78.69 97 TYR A CA 1
ATOM 752 C C . TYR A 1 97 ? 24.469 -1.178 -17.922 1.00 78.69 97 TYR A C 1
ATOM 754 O O . TYR A 1 97 ? 23.404 -1.028 -17.335 1.00 78.69 97 TYR A O 1
ATOM 762 N N . LYS A 1 98 ? 25.586 -0.613 -17.468 1.00 77.25 98 LYS A N 1
ATOM 763 C CA . LYS A 1 98 ? 25.723 0.035 -16.152 1.00 77.25 98 LYS A CA 1
ATOM 764 C C . LYS A 1 98 ? 24.646 1.085 -15.821 1.00 77.25 98 LYS A C 1
ATOM 766 O O . LYS A 1 98 ? 24.335 1.293 -14.651 1.00 77.25 98 LYS A O 1
ATOM 771 N N . TYR A 1 99 ? 24.070 1.733 -16.834 1.00 72.88 99 TYR A N 1
ATOM 772 C CA . TYR A 1 99 ? 23.101 2.822 -16.679 1.00 72.88 99 TYR A CA 1
ATOM 773 C C . TYR A 1 99 ? 21.655 2.451 -17.039 1.00 72.88 99 TYR A C 1
ATOM 775 O O . TYR A 1 99 ? 20.775 3.298 -16.878 1.00 72.88 99 TYR A O 1
ATOM 783 N N . HIS A 1 100 ? 21.380 1.208 -17.460 1.00 70.38 100 HIS A N 1
ATOM 784 C CA . HIS A 1 100 ? 20.044 0.792 -17.911 1.00 70.38 100 HIS A CA 1
ATOM 785 C C . HIS A 1 100 ? 18.971 1.083 -16.849 1.00 70.38 100 HIS A C 1
ATOM 787 O O . HIS A 1 100 ? 17.944 1.690 -17.133 1.00 70.38 100 HIS A O 1
ATOM 793 N N . ASN A 1 101 ? 19.247 0.751 -15.585 1.00 67.81 101 ASN A N 1
ATOM 794 C CA . ASN A 1 101 ? 18.292 0.914 -14.494 1.00 67.81 101 ASN A CA 1
ATOM 795 C C . ASN A 1 101 ? 17.960 2.392 -14.217 1.00 67.81 101 ASN A C 1
ATOM 797 O O . ASN A 1 101 ? 16.833 2.711 -13.857 1.00 67.81 101 ASN A O 1
ATOM 801 N N . ASN A 1 102 ? 18.916 3.309 -14.402 1.00 69.25 102 ASN A N 1
ATOM 802 C CA . ASN A 1 102 ? 18.668 4.743 -14.225 1.00 69.25 102 ASN A CA 1
ATOM 803 C C . ASN A 1 102 ? 17.852 5.314 -15.387 1.00 69.25 102 ASN A C 1
ATOM 805 O O . ASN A 1 102 ? 16.938 6.099 -15.153 1.00 69.25 102 ASN A O 1
ATOM 809 N N . PHE A 1 103 ? 18.140 4.870 -16.612 1.00 67.44 103 PHE A N 1
ATOM 810 C CA . PHE A 1 103 ? 17.374 5.237 -17.799 1.00 67.44 103 PHE A CA 1
ATOM 811 C C . PHE A 1 103 ? 15.901 4.822 -17.662 1.00 67.44 103 PHE A C 1
ATOM 813 O O . PHE A 1 103 ? 15.005 5.656 -17.779 1.00 67.44 103 PHE A O 1
ATOM 820 N N . PHE A 1 104 ? 15.642 3.565 -17.285 1.00 69.25 104 PHE A N 1
ATOM 821 C CA . PHE A 1 104 ? 14.275 3.071 -17.096 1.00 69.25 104 PHE A CA 1
ATOM 822 C C . PHE A 1 104 ? 13.568 3.676 -15.879 1.00 69.25 104 PHE A C 1
ATOM 824 O O . PHE A 1 104 ? 12.364 3.913 -15.930 1.00 69.25 104 PHE A O 1
ATOM 831 N N . LYS A 1 105 ? 14.288 3.993 -14.796 1.00 64.75 105 LYS A N 1
ATOM 832 C CA . LYS A 1 105 ? 13.701 4.713 -13.653 1.00 64.75 105 LYS A CA 1
ATOM 833 C C . LYS A 1 105 ? 13.189 6.099 -14.041 1.00 64.75 105 LYS A C 1
ATOM 835 O O . LYS A 1 105 ? 12.109 6.475 -13.600 1.00 64.75 105 LYS A O 1
ATOM 840 N N . LEU A 1 106 ? 13.937 6.840 -14.857 1.00 60.03 106 LEU A N 1
ATOM 841 C CA . LEU A 1 106 ? 13.521 8.160 -15.339 1.00 60.03 106 LEU A CA 1
ATOM 842 C C . LEU A 1 106 ? 12.331 8.062 -16.299 1.00 60.03 106 LEU A C 1
ATOM 844 O O . LEU A 1 106 ? 11.376 8.821 -16.166 1.00 60.03 106 LEU A O 1
ATOM 848 N N . ALA A 1 107 ? 12.358 7.074 -17.191 1.00 60.00 107 ALA A N 1
ATOM 849 C CA . ALA A 1 107 ? 11.296 6.793 -18.152 1.00 60.00 107 ALA A CA 1
ATOM 850 C C . ALA A 1 107 ? 9.944 6.413 -17.511 1.00 60.00 107 ALA A C 1
ATOM 852 O O . ALA A 1 107 ? 8.900 6.636 -18.110 1.00 60.00 107 ALA A O 1
ATOM 853 N N . ILE A 1 108 ? 9.946 5.837 -16.303 1.00 56.88 108 ILE A N 1
ATOM 854 C CA . ILE A 1 108 ? 8.717 5.474 -15.571 1.00 56.88 108 ILE A CA 1
ATOM 855 C C . ILE A 1 108 ? 8.159 6.663 -14.765 1.00 56.88 108 ILE A C 1
ATOM 857 O O . ILE A 1 108 ? 6.961 6.715 -14.500 1.00 56.88 108 ILE A O 1
ATOM 861 N N . ILE A 1 109 ? 9.010 7.612 -14.359 1.00 53.94 109 ILE A N 1
ATOM 862 C CA . ILE A 1 109 ? 8.614 8.783 -13.554 1.00 53.94 109 ILE A CA 1
ATOM 863 C C . ILE A 1 109 ? 8.173 9.955 -14.446 1.00 53.94 109 ILE A C 1
ATOM 865 O O . ILE A 1 109 ? 7.279 10.709 -14.068 1.00 53.94 109 ILE A O 1
ATOM 869 N N . GLY A 1 110 ? 8.782 10.115 -15.622 1.00 48.69 110 GLY A N 1
ATOM 870 C CA . GLY A 1 110 ? 8.352 11.080 -16.628 1.00 48.69 110 GLY A CA 1
ATOM 871 C C . GLY A 1 110 ? 7.269 10.480 -17.515 1.00 48.69 110 GLY A C 1
ATOM 872 O O . GLY A 1 110 ? 7.527 9.514 -18.224 1.00 48.69 110 GLY A O 1
ATOM 873 N N . SER A 1 111 ? 6.065 11.053 -17.491 1.00 47.62 111 SER A N 1
ATOM 874 C CA . SER A 1 111 ? 5.013 10.776 -18.470 1.00 47.62 111 SER A CA 1
ATOM 875 C C . SER A 1 111 ? 5.603 10.744 -19.882 1.00 47.62 111 SER A C 1
ATOM 877 O O . SER A 1 111 ? 6.207 11.716 -20.336 1.00 47.62 111 SER A O 1
ATOM 879 N N . PHE A 1 112 ? 5.451 9.605 -20.550 1.00 43.34 112 PHE A N 1
ATOM 880 C CA . PHE A 1 112 ? 5.954 9.341 -21.892 1.00 43.34 112 PHE A CA 1
ATOM 881 C C . PHE A 1 112 ? 5.242 10.260 -22.903 1.00 43.34 112 PHE A C 1
ATOM 883 O O . PHE A 1 112 ? 4.186 9.929 -23.429 1.00 43.34 112 PHE A O 1
ATOM 890 N N . HIS A 1 113 ? 5.816 11.436 -23.149 1.00 39.62 113 HIS A N 1
ATOM 891 C CA . HIS A 1 113 ? 5.543 12.288 -24.310 1.00 39.62 113 HIS A CA 1
ATOM 89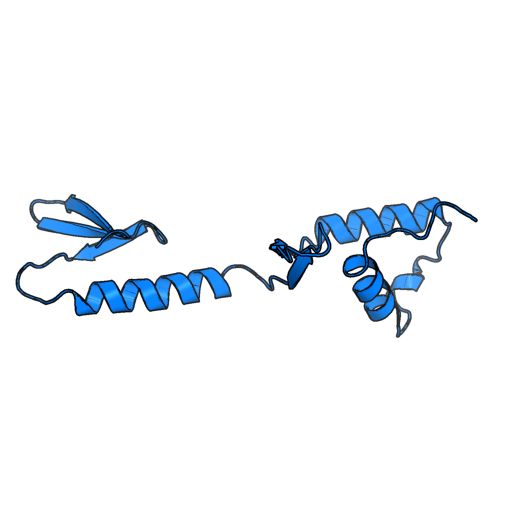2 C C . HIS A 1 113 ? 6.827 12.415 -25.138 1.00 39.62 113 HIS A C 1
ATOM 894 O O . HIS A 1 113 ? 7.317 13.506 -25.421 1.00 39.62 113 HIS A O 1
ATOM 900 N N . PHE A 1 114 ? 7.461 11.277 -25.415 1.00 40.81 114 PHE A N 1
ATOM 901 C CA . PHE A 1 114 ? 8.635 11.224 -26.274 1.00 40.81 114 PHE A CA 1
ATOM 902 C C . PHE A 1 114 ? 8.847 9.787 -26.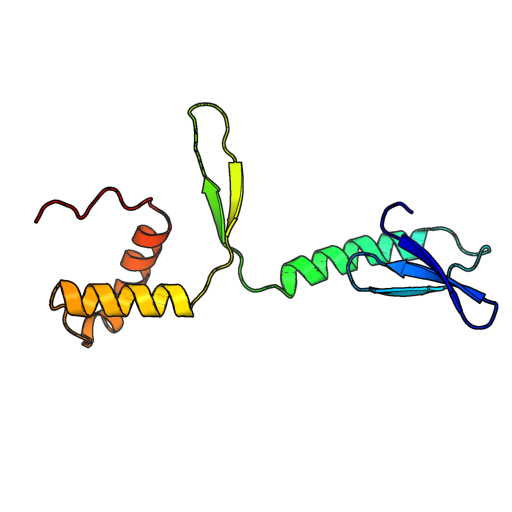741 1.00 40.81 114 PHE A C 1
ATOM 904 O O . PHE A 1 114 ? 9.569 9.045 -26.087 1.00 40.81 114 PHE A O 1
ATOM 911 N N . LEU A 1 115 ? 8.123 9.373 -27.784 1.00 38.81 115 LEU A N 1
ATOM 912 C CA . LEU A 1 115 ? 8.471 8.292 -28.727 1.00 38.81 115 LEU A CA 1
ATOM 913 C C . LEU A 1 115 ? 7.296 8.087 -29.708 1.00 38.81 115 LEU A C 1
ATOM 915 O O . LEU A 1 115 ? 6.760 6.992 -29.835 1.00 38.81 115 LEU A O 1
ATOM 919 N N . GLU A 1 116 ? 6.867 9.166 -30.369 1.00 32.34 116 GLU A N 1
ATOM 920 C CA . GLU A 1 116 ? 6.037 9.078 -31.587 1.00 32.34 116 GLU A CA 1
ATOM 921 C C . GLU A 1 116 ? 6.754 9.673 -32.813 1.00 32.34 116 GLU A C 1
ATOM 923 O O . GLU A 1 116 ? 6.154 9.827 -33.860 1.00 32.34 116 GLU A O 1
ATOM 928 N N . GLU A 1 117 ? 8.051 9.971 -32.737 1.00 33.34 117 GLU A N 1
ATOM 929 C CA . GLU A 1 117 ? 8.811 10.450 -33.900 1.00 33.34 117 GLU A CA 1
ATOM 930 C C . GLU A 1 117 ? 10.234 9.882 -33.828 1.00 33.34 117 GLU A C 1
ATOM 932 O O . GLU A 1 117 ? 11.073 10.445 -33.120 1.00 33.34 117 GLU A O 1
ATOM 937 N N . LEU A 1 118 ? 10.458 8.730 -34.480 1.00 35.50 118 LEU A N 1
ATOM 938 C CA . LEU A 1 118 ? 11.678 8.294 -35.200 1.00 35.50 118 LEU A CA 1
ATOM 939 C C . LEU A 1 118 ? 11.635 6.792 -35.514 1.00 35.50 118 LEU A C 1
ATOM 941 O O . LEU A 1 118 ? 11.605 5.981 -34.560 1.00 35.50 118 LEU A O 1
#

pLDDT: mean 70.33, std 15.42, range [32.34, 90.38]

Foldseek 3Di:
DVQWDWDADPNFIWTQGNQPRDTHGPPPPDDCVVVVVCVVVSVVCVVVVQPDWDFAFDCPDPPDTDTDGDRDDPVVLVVVVVCCCVVVVPDPCCVVDPCSVVVVVVVVNDDPPPDPDD

Sequence (118 aa):
WIDFILVTYKGEDFAKCKHCGERLNASSGHGTSYLSRHIKSCLSRQINEGKQRTLALAVNDPGAASVSIQKFDMESIRKLMSKCVIAHELPFNLAEYKYHNNFFKLAIIGSFHFLEEL